Protein AF-A0A7S2BEK3-F1 (afdb_monomer_lite)

Secondary structure (DSSP, 8-state):
-TTTTT-EE-SS-SEEE-TTT--EEEEEEETTTTEEEEEESS--TTEEEEEEEEEEEEEEEEETTSTTPPPEEEETTS-BTTSTTSPTT-EEEEEE-TT--GGG-S-SS-EEEEEEEETT-

Structure (mmCIF, N/CA/C/O backbone):
data_AF-A0A7S2BEK3-F1
#
_entry.id   AF-A0A7S2BEK3-F1
#
loop_
_atom_site.group_PDB
_atom_site.id
_atom_site.type_symbol
_atom_site.label_atom_id
_atom_site.label_alt_id
_atom_site.label_comp_id
_atom_site.label_asym_id
_atom_site.label_entity_id
_atom_site.label_seq_id
_atom_site.pdbx_PDB_ins_code
_atom_site.Cartn_x
_atom_site.Cartn_y
_atom_site.Cartn_z
_atom_site.occupancy
_atom_site.B_iso_or_equiv
_atom_site.auth_seq_id
_atom_site.auth_comp_id
_atom_site.auth_asym_id
_atom_site.auth_atom_id
_atom_site.pdbx_PDB_model_num
ATOM 1 N N . GLY A 1 1 ? -3.194 -12.171 8.335 1.00 86.38 1 GLY A N 1
ATOM 2 C CA . GLY A 1 1 ? -1.790 -12.612 8.479 1.00 86.38 1 GLY A CA 1
ATOM 3 C C . GLY A 1 1 ? -0.988 -12.436 7.200 1.00 86.38 1 GLY A C 1
ATOM 4 O O . GLY A 1 1 ? 0.231 -12.497 7.255 1.00 86.38 1 GLY A O 1
ATOM 5 N N . ASP A 1 2 ? -1.661 -12.211 6.074 1.00 89.81 2 ASP A N 1
ATOM 6 C CA . ASP A 1 2 ? -1.108 -12.257 4.715 1.00 89.81 2 ASP A CA 1
ATOM 7 C C . ASP A 1 2 ? 0.006 -11.235 4.466 1.00 89.81 2 ASP A C 1
ATOM 9 O O . ASP A 1 2 ? 0.919 -11.507 3.698 1.00 89.81 2 ASP A O 1
ATOM 13 N N . ALA A 1 3 ? -0.027 -10.103 5.174 1.00 92.75 3 ALA A N 1
ATOM 14 C CA . ALA A 1 3 ? 1.012 -9.075 5.133 1.00 92.75 3 ALA A CA 1
ATOM 15 C C . ALA A 1 3 ? 2.259 -9.387 5.991 1.00 92.75 3 ALA A C 1
ATOM 17 O O . ALA A 1 3 ? 3.168 -8.567 6.054 1.00 92.75 3 ALA A O 1
ATOM 18 N N . ILE A 1 4 ? 2.297 -10.521 6.702 1.00 94.81 4 ILE A N 1
ATOM 19 C CA . ILE A 1 4 ? 3.392 -10.885 7.623 1.00 94.81 4 ILE A CA 1
ATOM 20 C C . ILE A 1 4 ? 3.953 -12.274 7.304 1.00 94.81 4 ILE A C 1
ATOM 22 O O . ILE A 1 4 ? 5.165 -12.474 7.239 1.00 94.81 4 ILE A O 1
ATOM 26 N N . TYR A 1 5 ? 3.086 -13.274 7.135 1.00 95.31 5 TYR A N 1
ATOM 27 C CA . TYR A 1 5 ? 3.537 -14.641 6.891 1.00 95.31 5 TYR A CA 1
ATOM 28 C C . TYR A 1 5 ? 3.938 -14.842 5.431 1.00 95.31 5 TYR A C 1
ATOM 30 O O . TYR A 1 5 ? 3.184 -14.518 4.521 1.00 95.31 5 TYR A O 1
ATOM 38 N N . SER A 1 6 ? 5.093 -15.480 5.208 1.00 94.69 6 SER A N 1
ATOM 39 C CA . SER A 1 6 ? 5.665 -15.708 3.866 1.00 94.69 6 SER A CA 1
ATOM 40 C C . SER A 1 6 ? 5.964 -14.425 3.077 1.00 94.69 6 SER A C 1
ATOM 42 O O . SER A 1 6 ? 6.083 -14.475 1.852 1.00 94.69 6 SER A O 1
ATOM 44 N N . THR A 1 7 ? 6.094 -13.295 3.770 1.00 97.19 7 THR A N 1
ATOM 45 C CA . THR A 1 7 ? 6.571 -12.028 3.213 1.00 97.19 7 THR A CA 1
ATOM 46 C C . THR A 1 7 ? 7.980 -11.726 3.714 1.00 97.19 7 THR A C 1
ATOM 48 O O . THR A 1 7 ? 8.381 -12.205 4.775 1.00 97.19 7 THR A O 1
ATOM 51 N N . THR A 1 8 ? 8.721 -10.907 2.981 1.00 96.81 8 THR A N 1
ATOM 52 C CA . THR A 1 8 ? 10.041 -10.394 3.368 1.00 96.81 8 THR A CA 1
ATOM 53 C C . THR A 1 8 ? 9.987 -8.875 3.519 1.00 96.81 8 THR A C 1
ATOM 55 O O . THR A 1 8 ? 9.076 -8.248 2.974 1.00 96.81 8 THR A O 1
ATOM 58 N N . PRO A 1 9 ? 10.933 -8.251 4.241 1.00 96.88 9 PRO A N 1
ATOM 59 C CA . PRO A 1 9 ? 11.118 -6.807 4.157 1.00 96.88 9 PRO A CA 1
ATOM 60 C C . PRO A 1 9 ? 11.287 -6.375 2.697 1.00 96.88 9 PRO A C 1
ATOM 62 O O . PRO A 1 9 ? 11.861 -7.114 1.897 1.00 96.88 9 PRO A O 1
ATOM 65 N N . TRP A 1 10 ? 10.766 -5.203 2.353 1.00 95.94 10 TRP A N 1
ATOM 66 C CA . TRP A 1 10 ? 10.956 -4.633 1.024 1.00 95.94 10 TRP A CA 1
ATOM 67 C C . TRP A 1 10 ? 12.349 -3.999 0.910 1.00 95.94 10 TRP A C 1
ATOM 69 O O . TRP A 1 10 ? 12.767 -3.269 1.810 1.00 95.94 10 TRP A O 1
ATOM 79 N N . ASP A 1 11 ? 13.056 -4.263 -0.191 1.00 93.31 11 ASP A N 1
ATOM 80 C CA . ASP A 1 11 ? 14.445 -3.820 -0.383 1.00 93.31 11 ASP A CA 1
ATOM 81 C C . ASP A 1 11 ? 14.584 -2.315 -0.671 1.00 93.31 11 ASP A C 1
ATOM 83 O O . ASP A 1 11 ? 15.658 -1.748 -0.477 1.00 93.31 11 ASP A O 1
ATOM 87 N N . VAL A 1 12 ? 13.513 -1.650 -1.123 1.00 92.69 12 VAL A N 1
ATOM 88 C CA . VAL A 1 12 ? 13.537 -0.212 -1.455 1.00 92.69 12 VAL A CA 1
ATOM 89 C C . VAL A 1 12 ? 13.311 0.659 -0.218 1.00 92.69 12 VAL A C 1
ATOM 91 O O . VAL A 1 12 ? 14.036 1.628 -0.006 1.00 92.69 12 VAL A O 1
ATOM 94 N N . ALA A 1 13 ? 12.313 0.324 0.601 1.00 92.19 13 ALA A N 1
ATOM 95 C CA . ALA A 1 13 ? 12.001 1.027 1.841 1.00 92.19 13 ALA A CA 1
ATOM 96 C C . ALA A 1 13 ? 11.338 0.067 2.833 1.00 92.19 13 ALA A C 1
ATOM 98 O O . ALA A 1 13 ? 10.359 -0.592 2.503 1.00 92.19 13 ALA A O 1
ATOM 99 N N . GLN A 1 14 ? 11.831 -0.003 4.070 1.00 92.38 14 GLN A N 1
ATOM 100 C CA . GLN A 1 14 ? 11.235 -0.872 5.095 1.00 92.38 14 GLN A CA 1
ATOM 101 C C . GLN A 1 14 ? 10.115 -0.184 5.877 1.00 92.38 14 GLN A C 1
ATOM 103 O O . GLN A 1 14 ? 9.194 -0.844 6.361 1.00 92.38 14 GLN A O 1
ATOM 108 N N . ASN A 1 15 ? 10.189 1.138 6.004 1.00 94.25 15 ASN A N 1
ATOM 109 C CA . ASN A 1 15 ? 9.160 1.962 6.606 1.00 94.25 15 ASN A CA 1
ATOM 110 C C . ASN A 1 15 ? 9.233 3.399 6.090 1.00 94.25 15 ASN A C 1
ATOM 112 O O . ASN A 1 15 ? 10.238 3.826 5.522 1.00 94.25 15 ASN A O 1
ATOM 116 N N . GLU A 1 16 ? 8.151 4.130 6.311 1.00 93.75 16 GLU A N 1
ATOM 117 C CA . GLU A 1 16 ? 8.105 5.576 6.174 1.00 93.75 16 GLU A CA 1
ATOM 118 C C . GLU A 1 16 ? 7.074 6.176 7.139 1.00 93.75 16 GLU A C 1
ATOM 120 O O . GLU A 1 16 ? 6.351 5.459 7.839 1.00 93.75 16 GLU A O 1
ATOM 125 N N . THR A 1 17 ? 7.024 7.503 7.185 1.00 92.38 17 THR A N 1
ATOM 126 C CA . THR A 1 17 ? 5.990 8.242 7.906 1.00 92.38 17 THR A CA 1
ATOM 127 C C . THR A 1 17 ? 5.027 8.818 6.884 1.00 92.38 17 THR A C 1
ATOM 129 O O . THR A 1 17 ? 5.449 9.596 6.029 1.00 92.38 17 THR A O 1
ATOM 132 N N . ASP A 1 18 ? 3.745 8.468 6.993 1.00 85.75 18 ASP A N 1
ATOM 133 C CA . ASP A 1 18 ? 2.688 9.051 6.171 1.00 85.75 18 ASP A CA 1
ATOM 134 C C . ASP A 1 18 ? 2.722 10.577 6.289 1.00 85.75 18 ASP A C 1
ATOM 136 O O . ASP A 1 18 ? 2.574 11.135 7.381 1.00 85.75 18 ASP A O 1
ATOM 140 N N . THR A 1 19 ? 2.908 11.257 5.161 1.00 77.31 19 THR A N 1
ATOM 141 C CA . THR A 1 19 ? 3.047 12.717 5.127 1.00 77.31 19 THR A CA 1
ATOM 142 C C . THR A 1 19 ? 1.750 13.448 5.464 1.00 77.31 19 THR A C 1
ATOM 144 O O . THR A 1 19 ? 1.802 14.617 5.844 1.00 77.31 19 THR A O 1
ATOM 147 N N . GLY A 1 20 ? 0.598 12.778 5.347 1.00 76.31 20 GLY A N 1
ATOM 148 C CA . GLY A 1 20 ? -0.709 13.344 5.672 1.00 76.31 20 GLY A CA 1
ATOM 149 C C . GLY A 1 20 ? -1.020 13.293 7.167 1.00 76.31 20 GLY A C 1
ATOM 150 O O . GLY A 1 20 ? -1.315 14.324 7.773 1.00 76.31 20 GLY A O 1
ATOM 151 N N . SER A 1 21 ? -0.961 12.100 7.767 1.00 80.00 21 SER A N 1
ATOM 152 C CA . SER A 1 21 ? -1.364 11.885 9.169 1.00 80.00 21 SER A CA 1
ATOM 153 C C . SER A 1 21 ? -0.209 11.827 10.175 1.00 80.00 21 SER A C 1
ATOM 155 O O . SER A 1 21 ? -0.449 11.888 11.382 1.00 80.00 21 SER A O 1
ATOM 157 N N . GLY A 1 22 ? 1.038 11.683 9.716 1.00 83.12 22 GLY A N 1
ATOM 158 C CA . GLY A 1 22 ? 2.193 11.416 10.578 1.00 83.12 22 GLY A CA 1
ATOM 159 C C . GLY A 1 22 ? 2.255 9.977 11.108 1.00 83.12 22 GLY A C 1
ATOM 160 O O . GLY A 1 22 ? 3.056 9.690 11.999 1.00 83.12 22 GLY A O 1
ATOM 161 N N . SER A 1 23 ? 1.408 9.071 10.605 1.00 86.06 23 SER A N 1
ATOM 162 C CA . SER A 1 23 ? 1.395 7.666 11.022 1.00 86.06 23 SER A CA 1
ATOM 163 C C . SER A 1 23 ? 2.608 6.898 10.494 1.00 86.06 23 SER A C 1
ATOM 165 O O . SER A 1 23 ? 3.040 7.096 9.361 1.00 86.06 23 SER A O 1
ATOM 167 N N . ALA A 1 24 ? 3.139 5.980 11.303 1.00 93.50 24 ALA A N 1
ATOM 168 C CA . ALA A 1 24 ? 4.184 5.064 10.865 1.00 93.50 24 ALA A CA 1
ATOM 169 C C . ALA A 1 24 ? 3.600 3.974 9.954 1.00 93.50 24 ALA A C 1
ATOM 171 O O . ALA A 1 24 ? 2.640 3.287 10.329 1.00 93.50 24 ALA A O 1
ATOM 172 N N . VAL A 1 25 ? 4.223 3.790 8.791 1.00 95.94 25 VAL A N 1
ATOM 173 C CA . VAL A 1 25 ? 3.872 2.770 7.801 1.00 95.94 25 VAL A CA 1
ATOM 174 C C . VAL A 1 25 ? 5.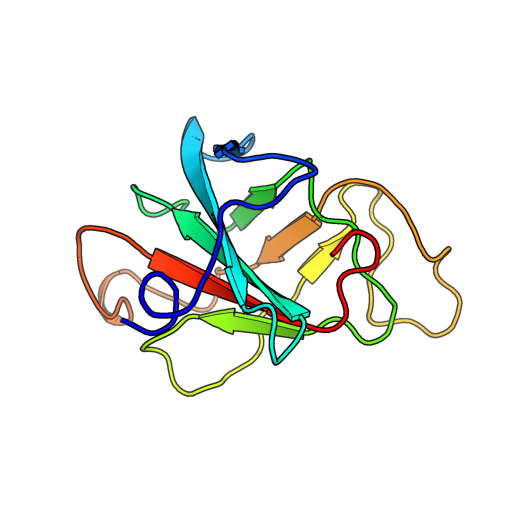057 1.833 7.602 1.00 95.94 25 VAL A C 1
ATOM 176 O O . VAL A 1 25 ? 6.173 2.284 7.368 1.00 95.94 25 VAL A O 1
ATOM 179 N N . PHE A 1 26 ? 4.818 0.526 7.685 1.00 96.94 26 PHE A N 1
ATOM 180 C CA . PHE A 1 26 ? 5.828 -0.514 7.461 1.00 96.94 26 PHE A CA 1
ATOM 181 C C . PHE A 1 26 ? 5.525 -1.313 6.199 1.00 96.94 26 PHE A C 1
ATOM 183 O O . PHE A 1 26 ? 4.358 -1.543 5.879 1.00 96.94 26 PHE A O 1
ATOM 190 N N . TYR A 1 27 ? 6.574 -1.778 5.520 1.00 97.44 27 TYR A N 1
ATOM 191 C CA . TYR A 1 27 ? 6.451 -2.514 4.267 1.00 97.44 27 TYR A CA 1
ATOM 192 C C . TYR A 1 27 ? 6.918 -3.955 4.364 1.00 97.44 27 TYR A C 1
ATOM 194 O O . TYR A 1 27 ? 7.976 -4.264 4.918 1.00 97.44 27 TYR A O 1
ATOM 202 N N . THR A 1 28 ? 6.156 -4.830 3.721 1.00 97.81 28 THR A N 1
ATOM 203 C CA . THR A 1 28 ? 6.578 -6.193 3.406 1.00 97.81 28 THR A CA 1
ATOM 204 C C . THR A 1 28 ? 6.191 -6.533 1.972 1.00 97.81 28 THR A C 1
ATOM 206 O O . THR A 1 28 ? 5.250 -5.972 1.413 1.00 97.81 28 THR A O 1
ATOM 209 N N . VAL A 1 29 ? 6.911 -7.465 1.358 1.00 97.81 29 VAL A N 1
ATOM 210 C CA . VAL A 1 29 ? 6.633 -7.959 0.007 1.00 97.81 29 VAL A CA 1
ATOM 211 C C . VAL A 1 29 ? 6.399 -9.455 0.063 1.00 97.81 29 VAL A C 1
ATOM 213 O O . VAL A 1 29 ? 7.122 -10.176 0.746 1.00 97.81 29 VAL A O 1
ATOM 216 N N . CYS A 1 30 ? 5.399 -9.946 -0.667 1.00 96.88 30 CYS A N 1
ATOM 217 C CA . CYS A 1 30 ? 5.241 -11.375 -0.926 1.00 96.88 30 CYS A CA 1
ATOM 218 C C . CYS A 1 30 ? 6.077 -11.775 -2.156 1.00 96.88 30 CYS A C 1
ATOM 220 O O . CYS A 1 30 ? 5.662 -11.464 -3.275 1.00 96.88 30 CYS A O 1
ATOM 222 N N . PRO A 1 31 ? 7.184 -12.533 -2.013 1.00 94.12 31 PRO A N 1
ATOM 223 C CA . PRO A 1 31 ? 8.069 -12.846 -3.142 1.00 94.12 31 PRO A CA 1
ATOM 224 C C . PRO A 1 31 ? 7.411 -13.707 -4.228 1.00 94.12 31 PRO A C 1
ATOM 226 O O . PRO A 1 31 ? 7.877 -13.757 -5.358 1.00 94.12 31 PRO A O 1
ATOM 229 N N . ARG A 1 32 ? 6.325 -14.416 -3.891 1.00 93.88 32 ARG A N 1
ATOM 230 C CA . ARG A 1 32 ? 5.604 -15.287 -4.834 1.00 93.88 32 ARG A CA 1
ATOM 231 C C . ARG A 1 32 ? 4.647 -14.530 -5.747 1.00 93.88 32 ARG A C 1
ATOM 233 O O . ARG A 1 32 ? 4.334 -15.024 -6.823 1.00 93.88 32 ARG A O 1
ATOM 240 N N . THR A 1 33 ? 4.124 -13.396 -5.289 1.00 94.75 33 THR A N 1
ATOM 241 C CA . THR A 1 33 ? 3.058 -12.658 -5.983 1.00 94.75 33 THR A CA 1
ATOM 242 C C . THR A 1 33 ? 3.434 -11.216 -6.291 1.00 94.75 33 THR A C 1
ATOM 244 O O . THR A 1 33 ? 2.631 -10.516 -6.899 1.00 94.75 33 THR A O 1
ATOM 247 N N . SER A 1 34 ? 4.604 -10.757 -5.835 1.00 94.88 34 SER A N 1
ATOM 248 C CA . SER A 1 34 ? 5.060 -9.365 -5.938 1.00 94.88 34 SER A CA 1
ATOM 249 C C . SER A 1 34 ? 4.031 -8.358 -5.409 1.00 94.88 34 SER A C 1
ATOM 251 O O . SER A 1 34 ? 3.901 -7.245 -5.911 1.00 94.88 34 SER A O 1
ATOM 253 N N . VAL A 1 35 ? 3.257 -8.762 -4.396 1.00 96.94 35 VAL A N 1
ATOM 254 C CA . VAL A 1 35 ? 2.331 -7.867 -3.693 1.00 96.94 35 VAL A CA 1
ATOM 255 C C . VAL A 1 35 ? 3.127 -7.119 -2.638 1.00 96.94 35 VAL A C 1
ATOM 257 O O . VAL A 1 35 ? 3.766 -7.757 -1.797 1.00 96.94 35 VAL A O 1
ATOM 260 N N . LEU A 1 36 ? 3.058 -5.791 -2.680 1.00 97.19 36 LEU A N 1
ATOM 261 C CA . LEU A 1 36 ? 3.589 -4.917 -1.642 1.00 97.19 36 LEU A CA 1
ATOM 262 C C . LEU A 1 36 ? 2.492 -4.649 -0.620 1.00 97.19 36 LEU A C 1
ATOM 264 O O . LEU A 1 36 ? 1.409 -4.178 -0.967 1.00 97.19 36 LEU A O 1
ATOM 268 N N . TYR A 1 37 ? 2.777 -4.928 0.642 1.00 97.38 37 TYR A N 1
ATOM 269 C CA . TYR A 1 37 ? 1.899 -4.587 1.745 1.00 97.38 37 TYR A CA 1
ATOM 270 C C . TYR A 1 37 ? 2.402 -3.331 2.443 1.00 97.38 37 TYR A C 1
ATOM 272 O O . TYR A 1 37 ? 3.552 -3.288 2.869 1.00 97.38 37 TYR A O 1
ATOM 280 N N . ALA A 1 38 ? 1.530 -2.336 2.586 1.00 96.56 38 ALA A N 1
ATOM 281 C CA . ALA A 1 38 ? 1.758 -1.150 3.404 1.00 96.56 38 ALA A CA 1
ATOM 282 C C . ALA A 1 38 ? 0.938 -1.274 4.692 1.00 96.56 38 ALA A C 1
ATOM 284 O O . ALA A 1 38 ? -0.282 -1.421 4.637 1.00 96.56 38 ALA A O 1
ATOM 285 N N . ILE A 1 39 ? 1.590 -1.247 5.850 1.00 95.75 39 ILE A N 1
ATOM 286 C CA . ILE A 1 39 ? 0.970 -1.514 7.151 1.00 95.75 39 ILE A CA 1
ATOM 287 C C . ILE A 1 39 ? 1.018 -0.239 7.988 1.00 95.75 39 ILE A C 1
ATOM 289 O O . ILE A 1 39 ? 2.066 0.097 8.537 1.00 95.75 39 ILE A O 1
ATOM 293 N N . ALA A 1 40 ? -0.110 0.461 8.091 1.00 93.69 40 ALA A N 1
ATOM 294 C CA . ALA A 1 40 ? -0.249 1.659 8.915 1.00 93.69 40 ALA A CA 1
ATOM 295 C C . ALA A 1 40 ? -0.571 1.276 10.366 1.00 93.69 40 ALA A C 1
ATOM 297 O O . ALA A 1 40 ? -1.527 0.535 10.611 1.00 93.69 40 ALA A O 1
ATOM 298 N N . LEU A 1 41 ? 0.206 1.784 11.329 1.00 91.62 41 LEU A N 1
ATOM 299 C CA . LEU A 1 41 ? 0.010 1.500 12.763 1.00 91.62 41 LEU A CA 1
ATOM 300 C C . LEU A 1 41 ? -1.021 2.415 13.442 1.00 91.62 41 LEU A C 1
ATOM 302 O O . LEU A 1 41 ? -1.442 2.149 14.564 1.00 91.62 41 LEU A O 1
ATOM 306 N N . SER A 1 42 ? -1.450 3.473 12.754 1.00 89.81 42 SER A N 1
ATOM 307 C CA . SER A 1 42 ? -2.578 4.320 13.151 1.00 89.81 42 SER A CA 1
ATOM 308 C C . SER A 1 42 ? -3.465 4.566 11.938 1.00 89.81 42 SER A C 1
ATOM 310 O O . SER A 1 42 ? -2.983 4.552 10.807 1.00 89.81 42 SER A O 1
ATOM 312 N N . TRP A 1 43 ? -4.756 4.808 12.160 1.00 89.19 43 TRP A N 1
ATOM 313 C CA . TRP A 1 43 ? -5.663 5.111 11.060 1.00 89.19 43 TRP A CA 1
ATOM 314 C C . TRP A 1 43 ? -5.302 6.481 10.461 1.00 89.19 43 TRP A C 1
ATOM 316 O O . TRP A 1 43 ? -5.308 7.465 11.204 1.00 89.19 43 TRP A O 1
ATOM 326 N N . PRO A 1 44 ? -5.011 6.577 9.152 1.00 87.81 44 PRO A N 1
ATOM 327 C CA . PRO A 1 44 ? -4.544 7.819 8.529 1.00 87.81 44 PRO A CA 1
ATOM 328 C C . PRO A 1 44 ? -5.675 8.819 8.218 1.00 87.81 44 PRO A C 1
ATOM 330 O O . PRO A 1 44 ? -5.426 9.921 7.739 1.00 87.81 44 PRO A O 1
ATOM 333 N N . GLY A 1 45 ? -6.937 8.471 8.494 1.00 88.06 45 GLY A N 1
ATOM 334 C CA . GLY A 1 45 ? -8.089 9.312 8.172 1.00 88.06 45 GLY A CA 1
ATOM 335 C C . GLY A 1 45 ? -8.605 9.041 6.760 1.00 88.06 45 GLY A C 1
ATOM 336 O O . GLY A 1 45 ? -8.842 7.892 6.402 1.00 88.06 45 GLY A O 1
ATOM 337 N N . SER A 1 46 ? -8.831 10.090 5.970 1.00 88.12 46 SER A N 1
ATOM 338 C CA . SER A 1 46 ? -9.400 9.979 4.618 1.00 88.12 46 SER A CA 1
ATOM 339 C C . SER A 1 46 ? -8.358 9.830 3.509 1.00 88.12 46 SER A C 1
ATOM 341 O O . SER A 1 46 ? -8.729 9.563 2.369 1.00 88.12 46 SER A O 1
ATOM 343 N N . LEU A 1 47 ? -7.073 10.009 3.812 1.00 89.00 47 LEU A N 1
ATOM 344 C CA . LEU A 1 47 ? -6.003 9.970 2.823 1.00 89.00 47 LEU A CA 1
ATOM 345 C C . LEU A 1 47 ? -4.750 9.358 3.442 1.00 89.00 47 LEU A C 1
ATOM 347 O O . LEU A 1 47 ? -4.276 9.847 4.461 1.00 89.00 47 LEU A O 1
ATOM 351 N N . LEU A 1 48 ? -4.203 8.329 2.800 1.00 91.31 48 LEU A N 1
ATOM 352 C CA . LEU A 1 48 ? -2.893 7.771 3.133 1.00 91.31 48 LEU A CA 1
ATOM 353 C C . LEU A 1 48 ? -1.887 8.195 2.064 1.00 91.31 48 LEU A C 1
ATOM 355 O O . LEU A 1 48 ? -2.088 7.897 0.884 1.00 91.31 48 LEU A O 1
ATOM 359 N N . GLN A 1 49 ? -0.821 8.884 2.461 1.00 91.75 49 GLN A N 1
ATOM 360 C CA . GLN A 1 49 ? 0.217 9.364 1.556 1.00 91.75 49 GLN A CA 1
ATOM 361 C C . GLN A 1 49 ? 1.524 8.618 1.807 1.00 91.75 49 GLN A C 1
ATOM 363 O O . GLN A 1 49 ? 2.109 8.695 2.881 1.00 91.75 49 GLN A O 1
ATOM 368 N N . LEU A 1 50 ? 1.987 7.898 0.793 1.00 91.88 50 LEU A N 1
ATOM 369 C CA . LEU A 1 50 ? 3.231 7.138 0.814 1.00 91.88 50 LEU A CA 1
ATOM 370 C C . LEU A 1 50 ? 4.164 7.734 -0.236 1.00 91.88 50 LEU A C 1
ATOM 372 O O . LEU A 1 50 ? 3.714 8.080 -1.322 1.00 91.88 50 LEU A O 1
ATOM 376 N N . SER A 1 51 ? 5.448 7.842 0.053 1.00 90.00 51 SER A N 1
ATOM 377 C CA . SER A 1 51 ? 6.454 8.446 -0.825 1.00 90.00 51 SER A CA 1
ATOM 378 C C . SER A 1 51 ? 7.279 7.405 -1.585 1.00 90.00 51 SER A C 1
ATOM 380 O O . SER A 1 51 ? 7.785 7.699 -2.670 1.00 90.00 51 SER A O 1
ATOM 382 N N . ALA A 1 52 ? 7.388 6.177 -1.063 1.00 90.88 52 ALA A N 1
ATOM 383 C CA . ALA A 1 52 ? 8.247 5.142 -1.639 1.00 90.88 52 ALA A CA 1
ATOM 384 C C . ALA A 1 52 ? 7.625 4.335 -2.804 1.00 90.88 52 ALA A C 1
ATOM 386 O O . ALA A 1 52 ? 8.339 4.055 -3.776 1.00 90.88 52 ALA A O 1
ATOM 387 N N . PRO A 1 53 ? 6.341 3.914 -2.770 1.00 92.38 53 PRO A N 1
ATOM 388 C CA . PRO A 1 53 ? 5.776 3.079 -3.832 1.00 92.38 53 PRO A CA 1
ATOM 389 C C . PRO A 1 53 ? 5.612 3.832 -5.153 1.00 92.38 53 PRO A C 1
ATOM 391 O O . PRO A 1 53 ? 5.146 4.972 -5.176 1.00 92.38 53 PRO A O 1
ATOM 394 N N . ILE A 1 54 ? 5.931 3.159 -6.260 1.00 91.06 54 ILE A N 1
ATOM 395 C CA . ILE A 1 54 ? 5.740 3.684 -7.614 1.00 91.06 54 ILE A CA 1
ATOM 396 C C . ILE A 1 54 ? 4.632 2.884 -8.302 1.00 91.06 54 ILE A C 1
ATOM 398 O O . ILE A 1 54 ? 4.798 1.699 -8.602 1.00 91.06 54 ILE A O 1
ATOM 402 N N . LEU A 1 55 ? 3.488 3.522 -8.557 1.00 87.81 55 LEU A N 1
ATOM 403 C CA . LEU A 1 55 ? 2.360 2.860 -9.213 1.00 87.81 55 LEU A CA 1
ATOM 404 C C . LEU A 1 55 ? 2.530 2.800 -10.737 1.00 87.81 55 LEU A C 1
ATOM 406 O O . LEU A 1 55 ? 3.028 3.731 -11.370 1.00 87.81 55 LEU A O 1
ATOM 410 N N . SER A 1 56 ? 2.041 1.711 -11.326 1.00 86.62 56 SER A N 1
ATOM 411 C CA . SER A 1 56 ? 1.786 1.595 -12.762 1.00 86.62 56 SER A CA 1
ATOM 412 C C . SER A 1 56 ? 0.331 1.938 -13.090 1.00 86.62 56 SER A C 1
ATOM 414 O O . SER A 1 56 ? -0.529 2.052 -12.211 1.00 86.62 56 SER A O 1
ATOM 416 N N . SER A 1 57 ? 0.020 2.019 -14.384 1.00 83.12 57 SER A N 1
ATOM 417 C CA . SER A 1 57 ? -1.354 2.158 -14.882 1.00 83.12 57 SER A CA 1
ATOM 418 C C . SER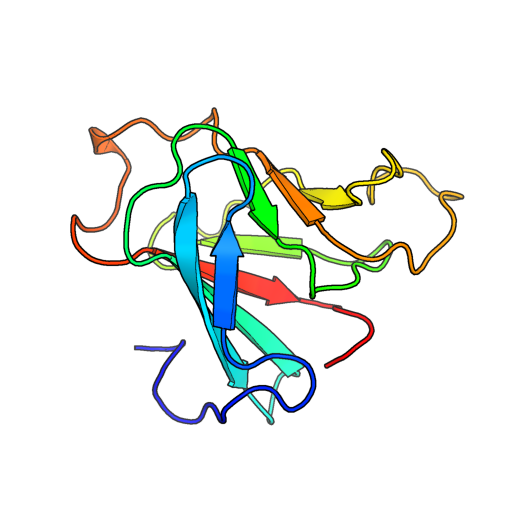 A 1 57 ? -2.263 0.956 -14.556 1.00 83.12 57 SER A C 1
ATOM 420 O O . SER A 1 57 ? -3.486 1.071 -14.641 1.00 83.12 57 SER A O 1
ATOM 422 N N . TYR A 1 58 ? -1.687 -0.179 -14.139 1.00 87.56 58 TYR A N 1
ATOM 423 C CA . TYR A 1 58 ? -2.403 -1.399 -13.743 1.00 87.56 58 TYR A CA 1
ATOM 424 C C . TYR A 1 58 ? -2.417 -1.622 -12.228 1.00 87.56 58 TYR A C 1
ATOM 426 O O . TYR A 1 58 ? -2.890 -2.665 -11.763 1.00 87.56 58 TYR A O 1
ATOM 434 N N . SER A 1 59 ? -1.872 -0.689 -11.444 1.00 89.75 59 SER A N 1
ATOM 435 C CA . SER A 1 59 ? -1.827 -0.841 -9.997 1.00 89.75 59 SER A CA 1
ATOM 436 C C . SER A 1 59 ? -3.216 -0.857 -9.385 1.00 89.75 59 SER A C 1
ATOM 438 O O . SER A 1 59 ? -4.081 -0.042 -9.707 1.00 89.75 59 SER A O 1
ATOM 440 N N . THR A 1 60 ? -3.411 -1.778 -8.446 1.00 91.88 60 THR A N 1
ATOM 441 C CA . THR A 1 60 ? -4.609 -1.805 -7.608 1.00 91.88 60 THR A CA 1
ATOM 442 C C . THR A 1 60 ? -4.205 -1.722 -6.151 1.00 91.88 60 THR A C 1
ATOM 444 O O . THR A 1 60 ? -3.161 -2.244 -5.762 1.00 91.88 60 THR A O 1
ATOM 447 N N . VAL A 1 61 ? -5.025 -1.035 -5.359 1.00 93.06 61 VAL A N 1
ATOM 448 C CA . VAL A 1 61 ? -4.835 -0.894 -3.917 1.00 93.06 61 VAL A CA 1
ATOM 449 C C . VAL A 1 61 ? -6.094 -1.395 -3.239 1.00 93.06 61 VAL A C 1
ATOM 451 O O . VAL A 1 61 ? -7.178 -0.891 -3.513 1.00 93.06 61 VAL A O 1
ATOM 454 N N . THR A 1 62 ? -5.965 -2.381 -2.365 1.00 92.69 62 THR A N 1
ATOM 455 C CA . THR A 1 62 ? -7.064 -2.916 -1.545 1.00 92.69 62 THR A CA 1
ATOM 456 C C . THR A 1 62 ? -6.642 -2.928 -0.079 1.00 92.69 62 THR A C 1
ATOM 458 O O . THR A 1 62 ? -5.463 -2.760 0.221 1.00 92.69 62 THR A O 1
ATOM 461 N N . MET A 1 63 ? -7.580 -3.113 0.848 1.00 91.19 63 MET A N 1
ATOM 462 C CA . MET A 1 63 ? -7.279 -3.243 2.276 1.00 91.19 63 MET A CA 1
ATOM 463 C C . MET A 1 63 ? -7.703 -4.623 2.750 1.00 91.19 63 MET A C 1
ATOM 465 O O . MET A 1 63 ? -8.817 -5.081 2.478 1.00 91.19 63 MET A O 1
ATOM 469 N N . LEU A 1 64 ? -6.809 -5.293 3.471 1.00 90.94 64 LEU A N 1
ATOM 470 C CA . LEU A 1 64 ? -7.112 -6.593 4.049 1.00 90.94 64 LEU A CA 1
ATOM 471 C C . LEU A 1 64 ? -8.239 -6.449 5.078 1.00 90.94 64 LEU A C 1
ATOM 473 O O . LEU A 1 64 ? -8.238 -5.536 5.899 1.00 90.94 64 LEU A O 1
ATOM 477 N N . GLY A 1 65 ? -9.208 -7.362 5.027 1.00 86.06 65 GLY A N 1
ATOM 478 C CA . GLY A 1 65 ? -10.376 -7.343 5.912 1.00 86.06 65 GLY A CA 1
ATOM 479 C C . GLY A 1 65 ? -11.543 -6.474 5.431 1.00 86.06 65 GLY A C 1
ATOM 480 O O . GLY A 1 65 ? -12.609 -6.553 6.031 1.00 86.06 65 GLY A O 1
ATOM 481 N N . VAL A 1 66 ? -11.399 -5.719 4.333 1.00 82.19 66 VAL A N 1
ATOM 482 C CA . VAL A 1 66 ? -12.497 -4.941 3.731 1.00 82.19 66 VAL A CA 1
ATOM 483 C C . VAL A 1 66 ? -12.749 -5.404 2.303 1.00 82.19 66 VAL A C 1
ATOM 485 O O . VAL A 1 66 ? -12.112 -4.932 1.370 1.00 82.19 66 VAL A O 1
ATOM 488 N N . GLY A 1 67 ? -13.673 -6.360 2.152 1.00 75.19 67 GLY A N 1
ATOM 489 C CA . GLY A 1 67 ? -14.465 -6.664 0.945 1.00 75.19 67 GLY A CA 1
ATOM 490 C C . GLY A 1 67 ? -13.783 -6.828 -0.426 1.00 75.19 67 GLY A C 1
ATOM 491 O O . GLY A 1 67 ? -14.494 -7.007 -1.408 1.00 75.19 67 GLY A O 1
ATOM 492 N N . GLY A 1 68 ? -12.455 -6.743 -0.538 1.00 74.75 68 GLY A N 1
ATOM 493 C CA . GLY A 1 68 ? -11.728 -6.722 -1.812 1.00 74.75 68 GLY A CA 1
ATOM 494 C C . GLY A 1 68 ? -12.008 -5.498 -2.695 1.00 74.75 68 GLY A C 1
ATOM 495 O O . GLY A 1 68 ? -11.653 -5.515 -3.871 1.00 74.75 68 GLY A O 1
ATOM 496 N N . VAL A 1 69 ? -12.652 -4.446 -2.173 1.00 78.75 69 VAL A N 1
ATOM 497 C CA . VAL A 1 69 ? -12.995 -3.256 -2.967 1.00 78.75 69 VAL A CA 1
ATOM 498 C C . VAL A 1 69 ? -11.736 -2.406 -3.175 1.00 78.75 69 VAL A C 1
ATOM 500 O O . VAL A 1 69 ? -11.091 -2.034 -2.192 1.00 78.75 69 VAL A O 1
ATOM 503 N N . PRO A 1 70 ? -11.356 -2.093 -4.427 1.00 84.69 70 PRO A N 1
ATOM 504 C CA . PRO A 1 70 ? -10.160 -1.312 -4.692 1.00 84.69 70 PRO A CA 1
ATOM 505 C C . PRO A 1 70 ? -10.373 0.171 -4.379 1.00 84.69 70 PRO A C 1
ATOM 507 O O . PRO A 1 70 ? -11.335 0.787 -4.848 1.00 84.69 70 PRO A O 1
ATOM 510 N N . PHE A 1 71 ? -9.427 0.759 -3.652 1.00 87.62 71 PHE A N 1
ATOM 511 C CA . PHE A 1 71 ? -9.367 2.193 -3.391 1.00 87.62 71 PHE A CA 1
ATOM 512 C C . PHE A 1 71 ? -8.944 2.969 -4.635 1.00 87.62 71 PHE A C 1
ATOM 514 O O . PHE A 1 71 ? -8.300 2.450 -5.556 1.00 87.62 71 PHE A O 1
ATOM 521 N N . THR A 1 72 ? -9.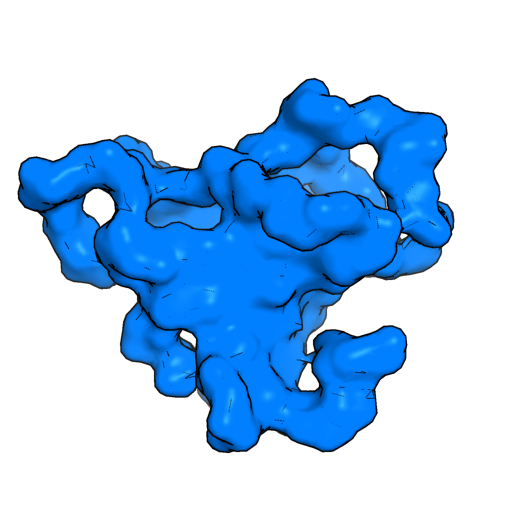297 4.251 -4.650 1.00 86.75 72 THR A N 1
ATOM 522 C CA . THR A 1 72 ? -8.754 5.178 -5.639 1.00 86.75 72 THR A CA 1
ATOM 523 C C . THR A 1 72 ? -7.359 5.587 -5.186 1.00 86.75 72 THR A C 1
ATOM 525 O O . THR A 1 72 ? -7.203 6.183 -4.127 1.00 86.75 72 THR A O 1
ATOM 528 N N . ALA A 1 73 ? -6.350 5.279 -5.997 1.00 85.88 73 ALA A N 1
ATOM 529 C CA . ALA A 1 73 ? -4.974 5.685 -5.759 1.00 85.88 73 ALA A CA 1
ATOM 530 C C . ALA A 1 73 ? -4.465 6.539 -6.925 1.00 85.88 73 ALA A C 1
ATOM 532 O O . ALA A 1 73 ? -4.800 6.299 -8.091 1.00 85.88 73 ALA A O 1
ATOM 533 N N . LYS A 1 74 ? -3.681 7.562 -6.599 1.00 82.38 74 LYS A N 1
ATOM 534 C CA . LYS A 1 74 ? -3.045 8.484 -7.548 1.00 82.38 74 LYS A CA 1
ATOM 535 C C . LYS A 1 74 ? -1.588 8.633 -7.158 1.00 82.38 74 LYS A C 1
ATOM 537 O O . LYS A 1 74 ? -1.284 8.553 -5.972 1.00 82.38 74 LYS A O 1
ATOM 542 N N . SER A 1 75 ? -0.696 8.870 -8.107 1.00 76.19 75 SER A N 1
ATOM 543 C CA . SER A 1 75 ? 0.648 9.300 -7.728 1.00 76.19 75 SER A CA 1
ATOM 544 C C . SER A 1 75 ? 0.603 10.689 -7.080 1.00 76.19 75 SER A C 1
ATOM 546 O O . SER A 1 75 ? -0.312 11.486 -7.330 1.00 76.19 75 SER A O 1
ATOM 548 N N . GLN A 1 76 ? 1.584 10.988 -6.228 1.00 64.62 76 GLN A N 1
ATOM 549 C CA . GLN A 1 76 ? 1.638 12.269 -5.510 1.00 64.62 76 GLN A CA 1
ATOM 550 C C . GLN A 1 76 ? 1.869 13.483 -6.427 1.00 64.62 76 GLN A C 1
ATOM 552 O O . GLN A 1 76 ? 1.480 14.590 -6.064 1.00 64.62 76 GLN A O 1
ATOM 557 N N . ASP A 1 77 ? 2.417 13.297 -7.630 1.00 61.59 77 ASP A N 1
ATOM 558 C CA . ASP A 1 77 ? 2.536 14.359 -8.644 1.00 61.59 77 ASP A CA 1
ATOM 559 C C . ASP A 1 77 ? 1.199 14.705 -9.339 1.00 61.59 77 ASP A C 1
ATOM 561 O O . ASP A 1 77 ? 1.154 15.568 -10.215 1.00 61.59 77 ASP A O 1
ATOM 565 N N . GLY A 1 78 ? 0.097 14.049 -8.951 1.00 50.56 78 GLY A N 1
ATOM 566 C CA . GLY A 1 78 ? -1.236 14.260 -9.514 1.00 50.56 78 GLY A CA 1
ATOM 567 C C . GLY A 1 78 ? -1.555 13.385 -10.728 1.00 50.56 78 GLY A C 1
ATOM 568 O O . GLY A 1 78 ? -2.688 13.433 -11.221 1.00 50.56 78 GLY A O 1
ATOM 569 N N . SER A 1 79 ? -0.615 12.548 -11.182 1.00 48.28 79 SER A N 1
ATOM 570 C CA . SER A 1 79 ? -0.836 11.593 -12.268 1.00 48.28 79 SER A CA 1
ATOM 571 C C . SER A 1 79 ? -1.770 10.461 -11.803 1.00 48.28 79 SER A C 1
ATOM 573 O O . SER A 1 79 ? -1.435 9.527 -11.078 1.00 48.28 79 SER A O 1
ATOM 575 N N . VAL A 1 80 ? -3.041 10.549 -12.187 1.00 46.59 80 VAL A N 1
ATOM 576 C CA . VAL A 1 80 ? -4.035 9.530 -11.835 1.00 46.59 80 VAL A CA 1
ATOM 577 C C . VAL A 1 80 ? -3.703 8.241 -12.590 1.00 46.59 80 VAL A C 1
ATOM 579 O O . VAL A 1 80 ? -3.740 8.221 -13.821 1.00 46.59 80 VAL A O 1
ATOM 582 N N . GLY A 1 81 ? -3.467 7.142 -11.869 1.00 46.69 81 GLY A N 1
ATOM 583 C CA . GLY A 1 81 ? -3.304 5.786 -12.420 1.00 46.69 81 GLY A CA 1
ATOM 584 C C . GLY A 1 81 ? -4.577 5.198 -13.054 1.00 46.69 81 GLY A C 1
ATOM 585 O O . GLY A 1 81 ? -4.739 3.987 -13.105 1.00 46.69 81 GLY A O 1
ATOM 586 N N . ARG A 1 82 ? -5.518 6.035 -13.513 1.00 40.12 82 ARG A N 1
ATOM 587 C CA . ARG A 1 82 ? -6.766 5.627 -14.187 1.00 40.12 82 ARG A CA 1
ATOM 588 C C . ARG A 1 82 ? -7.021 6.334 -15.519 1.00 40.12 82 ARG A C 1
ATOM 590 O O . ARG A 1 82 ? -8.127 6.263 -16.045 1.00 40.12 82 ARG A O 1
ATOM 597 N N . THR A 1 83 ? -6.011 6.962 -16.111 1.00 32.22 83 THR A N 1
ATOM 598 C CA . THR A 1 83 ? -6.116 7.523 -17.464 1.00 32.22 83 THR A CA 1
ATOM 599 C C . THR A 1 83 ? -4.985 7.005 -18.334 1.00 32.22 83 THR A C 1
ATOM 601 O O . THR A 1 83 ? -3.810 7.210 -18.049 1.00 32.22 83 THR A O 1
ATOM 604 N N . ARG A 1 84 ? -5.373 6.307 -19.405 1.00 33.03 84 ARG A N 1
ATOM 605 C CA . ARG A 1 84 ? -4.526 5.852 -20.510 1.00 33.03 84 ARG A CA 1
ATOM 606 C C . ARG A 1 84 ? -3.672 7.040 -20.992 1.00 33.03 84 ARG A C 1
ATOM 608 O O . ARG A 1 84 ? -4.191 7.889 -21.707 1.00 33.03 84 ARG A O 1
ATOM 615 N N . GLY A 1 85 ? -2.412 7.128 -20.556 1.00 35.34 85 GLY A N 1
ATOM 616 C CA . GLY A 1 85 ? -1.479 8.193 -20.957 1.00 35.34 85 GLY A CA 1
ATOM 617 C C . GLY A 1 85 ? -0.871 9.066 -19.849 1.00 35.34 85 GLY A C 1
ATOM 618 O O . GLY A 1 85 ? -0.139 9.990 -20.187 1.00 35.34 85 GLY A O 1
ATOM 619 N N . SER A 1 86 ? -1.123 8.809 -18.560 1.00 40.84 86 SER A N 1
ATOM 620 C CA . SER A 1 86 ? -0.308 9.401 -17.482 1.00 40.84 86 SER A CA 1
ATOM 621 C C . SER A 1 86 ? 1.138 8.859 -17.552 1.00 40.84 86 SER A C 1
ATOM 623 O O . SER A 1 86 ? 1.285 7.669 -17.845 1.00 40.84 86 SER A O 1
ATOM 625 N N . PRO A 1 87 ? 2.197 9.663 -17.303 1.00 44.66 87 PRO A N 1
ATOM 626 C CA . PRO A 1 87 ? 3.564 9.148 -17.257 1.00 44.66 87 PRO A CA 1
ATOM 627 C C . PRO A 1 87 ? 3.648 8.053 -16.191 1.00 44.66 87 PRO A C 1
ATOM 629 O O . PRO A 1 87 ? 3.323 8.283 -15.028 1.00 44.66 87 PRO A O 1
ATOM 632 N N . GLU A 1 88 ? 4.026 6.845 -16.596 1.00 53.12 88 GLU A N 1
ATOM 633 C CA . GLU A 1 88 ? 4.274 5.756 -15.658 1.00 53.12 88 GLU A CA 1
ATOM 634 C C . GLU A 1 88 ? 5.538 6.089 -14.861 1.00 53.12 88 GLU A C 1
ATOM 636 O O . GLU A 1 88 ? 6.545 6.490 -15.445 1.00 53.12 88 GLU A O 1
ATOM 641 N N . GLY A 1 89 ? 5.504 5.926 -13.537 1.00 56.53 89 GLY A N 1
ATOM 642 C CA . GLY A 1 89 ? 6.729 5.986 -12.743 1.00 56.53 89 GLY A CA 1
ATOM 643 C C . GLY A 1 89 ? 6.948 7.216 -11.862 1.00 56.53 89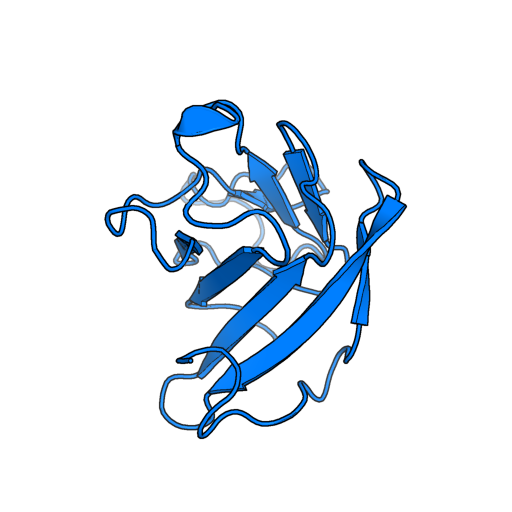 GLY A C 1
ATOM 644 O O . GLY A 1 89 ? 8.082 7.431 -11.437 1.00 56.53 89 GLY A O 1
ATOM 645 N N . SER A 1 90 ? 5.929 8.023 -11.553 1.00 62.44 90 SER A N 1
ATOM 646 C CA . SER A 1 90 ? 6.094 9.059 -10.530 1.00 62.44 90 SER A CA 1
ATOM 647 C C . SER A 1 90 ? 6.152 8.459 -9.124 1.00 62.44 90 SER A C 1
ATOM 649 O O . SER A 1 90 ? 5.405 7.545 -8.770 1.00 62.44 90 SER A O 1
ATOM 651 N N . THR A 1 91 ? 7.108 8.949 -8.335 1.00 70.69 91 THR A N 1
ATOM 652 C CA . THR A 1 91 ? 7.370 8.475 -6.974 1.00 70.69 91 THR A CA 1
ATOM 653 C C . THR A 1 91 ? 6.269 8.918 -6.025 1.00 70.69 91 THR A C 1
ATOM 655 O O . THR A 1 91 ? 5.884 10.089 -6.028 1.00 70.69 91 THR A O 1
ATOM 658 N N . GLY A 1 92 ? 5.814 7.992 -5.187 1.00 82.56 92 GLY A N 1
ATOM 659 C CA . GLY A 1 92 ? 4.822 8.247 -4.158 1.00 82.56 92 GLY A CA 1
ATOM 660 C C . GLY A 1 92 ? 3.383 8.086 -4.642 1.00 82.56 92 GLY A C 1
ATOM 661 O O . GLY A 1 92 ? 3.039 8.333 -5.798 1.00 82.56 92 GLY A O 1
ATOM 662 N N . VAL A 1 93 ? 2.516 7.682 -3.721 1.00 89.06 93 VAL A N 1
ATOM 663 C CA . VAL A 1 93 ? 1.103 7.383 -3.922 1.00 89.06 93 VAL A CA 1
ATOM 664 C C . VAL A 1 93 ? 0.249 8.026 -2.830 1.00 89.06 93 VAL A C 1
ATOM 666 O O . VAL A 1 93 ? 0.560 7.967 -1.646 1.00 89.06 93 VAL A O 1
ATOM 669 N N . ALA A 1 94 ? -0.873 8.609 -3.233 1.00 90.19 94 ALA A N 1
ATOM 670 C CA . ALA A 1 94 ? -1.953 9.043 -2.362 1.00 90.19 94 ALA A CA 1
ATOM 671 C C . ALA A 1 94 ? -3.160 8.110 -2.551 1.00 90.19 94 ALA A C 1
ATOM 673 O O . ALA A 1 94 ? -3.690 7.984 -3.661 1.00 90.19 94 ALA A O 1
ATOM 674 N N . ILE A 1 95 ? -3.578 7.444 -1.475 1.00 90.81 95 ILE A N 1
ATOM 675 C CA . ILE A 1 95 ? -4.687 6.482 -1.447 1.00 90.81 95 ILE A CA 1
ATOM 676 C C . ILE A 1 95 ? -5.877 7.144 -0.753 1.00 90.81 95 ILE A C 1
ATOM 678 O O . ILE A 1 95 ? -5.788 7.509 0.419 1.00 90.81 95 ILE A O 1
ATOM 682 N N . ASP A 1 96 ? -6.984 7.293 -1.476 1.00 90.69 96 ASP A N 1
ATOM 683 C CA . ASP A 1 96 ? -8.230 7.869 -0.966 1.00 90.69 96 ASP A CA 1
ATOM 684 C C . ASP A 1 96 ? -9.035 6.815 -0.194 1.00 90.69 96 ASP A C 1
ATOM 686 O O . ASP A 1 96 ? -9.442 5.790 -0.751 1.00 90.69 96 ASP A O 1
ATOM 690 N N . LEU A 1 97 ? -9.254 7.089 1.091 1.00 87.31 97 LEU A N 1
ATOM 691 C CA . LEU A 1 97 ? -9.949 6.242 2.059 1.00 87.31 97 LEU A CA 1
ATOM 692 C C . LEU A 1 97 ? -11.300 6.830 2.482 1.00 87.31 97 LEU A C 1
ATOM 694 O O . LEU A 1 97 ? -11.948 6.263 3.358 1.00 87.31 97 LEU A O 1
ATOM 698 N N . ALA A 1 98 ? -11.748 7.941 1.881 1.00 73.12 98 ALA A N 1
ATOM 699 C CA . ALA A 1 98 ? -12.937 8.690 2.308 1.00 73.12 98 ALA A CA 1
ATOM 700 C C . ALA A 1 98 ? -14.245 7.874 2.310 1.00 73.12 98 ALA A C 1
ATOM 702 O O . ALA A 1 98 ? -15.236 8.297 2.902 1.00 73.12 98 ALA A O 1
ATOM 703 N N . ALA A 1 99 ? -14.254 6.703 1.671 1.00 68.56 99 ALA A N 1
ATOM 704 C CA . ALA A 1 99 ? -15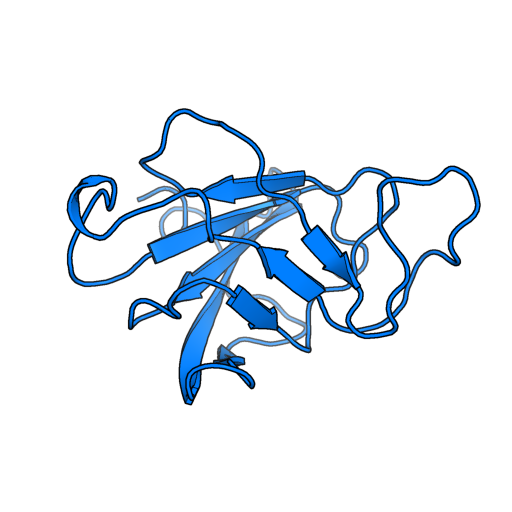.373 5.768 1.700 1.00 68.56 99 ALA A CA 1
ATOM 705 C C . ALA A 1 99 ? -15.474 4.938 2.997 1.00 68.56 99 ALA A C 1
ATOM 707 O O . ALA A 1 99 ? -16.495 4.286 3.193 1.00 68.56 99 ALA A O 1
ATOM 708 N N . LEU A 1 100 ? -14.449 4.930 3.858 1.00 73.88 100 LEU A N 1
ATOM 709 C CA . LEU A 1 100 ? -14.431 4.146 5.095 1.00 73.88 100 LEU A CA 1
ATOM 710 C C . LEU A 1 100 ? -14.626 5.032 6.324 1.00 73.88 100 LEU A C 1
ATOM 712 O O . LEU A 1 100 ? -13.797 5.893 6.631 1.00 73.88 100 LEU A O 1
ATOM 716 N N . GLY A 1 101 ? -15.711 4.790 7.058 1.00 68.25 101 GLY A N 1
ATOM 717 C CA . GLY A 1 101 ? -15.901 5.336 8.395 1.00 68.25 101 GLY A CA 1
ATOM 718 C C . GLY A 1 101 ? -15.191 4.487 9.459 1.00 68.25 101 GLY A C 1
ATOM 719 O O . GLY A 1 101 ? -14.835 3.337 9.208 1.00 68.25 101 GLY A O 1
ATOM 720 N N . PRO A 1 102 ? -15.037 4.994 10.698 1.00 66.19 102 PRO A N 1
ATOM 721 C CA . PRO A 1 102 ? -14.439 4.238 11.804 1.00 66.19 102 PRO A CA 1
ATOM 722 C C . PRO A 1 102 ? -15.125 2.893 12.101 1.00 66.19 102 PRO A C 1
ATOM 724 O O . PRO A 1 102 ? -14.492 1.988 12.635 1.00 66.19 102 PRO A O 1
ATOM 727 N N . ALA A 1 103 ? -16.414 2.762 11.766 1.00 71.38 103 ALA A N 1
ATOM 728 C CA . ALA A 1 103 ? -17.195 1.538 11.945 1.00 71.38 103 ALA A CA 1
ATOM 729 C C . ALA A 1 103 ? -16.915 0.467 10.874 1.00 71.38 103 ALA A C 1
ATOM 731 O O . ALA A 1 103 ? -17.169 -0.709 11.118 1.00 71.38 103 ALA A O 1
ATOM 732 N N . ASP A 1 104 ? -16.371 0.862 9.720 1.00 75.12 104 ASP A N 1
ATOM 733 C CA . ASP A 1 104 ? -16.038 -0.034 8.605 1.00 75.12 104 ASP A CA 1
ATOM 734 C C . ASP A 1 104 ? -14.614 -0.602 8.731 1.00 75.12 104 ASP A C 1
ATOM 736 O O . ASP A 1 104 ? -14.162 -1.398 7.904 1.00 75.12 104 ASP A O 1
ATOM 740 N N . LEU A 1 105 ? -13.883 -0.179 9.768 1.00 78.50 105 LEU A N 1
ATOM 741 C CA . LEU A 1 105 ? -12.515 -0.600 10.015 1.00 78.50 105 LEU A CA 1
ATOM 742 C C . LEU A 1 105 ? -12.488 -2.024 10.587 1.00 78.50 105 LEU A C 1
ATOM 744 O O . LEU A 1 105 ? -13.101 -2.291 11.620 1.00 78.50 105 LEU A O 1
ATOM 748 N N . PRO A 1 106 ? -11.716 -2.943 9.983 1.00 72.12 106 PRO A N 1
ATOM 749 C CA . PRO A 1 106 ? -11.699 -4.346 10.392 1.00 72.12 106 PRO A CA 1
ATOM 750 C C . PRO A 1 106 ? -11.020 -4.567 11.753 1.00 72.12 106 PRO A C 1
ATOM 752 O O . PRO A 1 106 ? -11.163 -5.632 12.350 1.00 72.12 106 PRO A O 1
ATOM 755 N N . CYS A 1 107 ? -10.252 -3.589 12.243 1.00 78.00 107 CYS A N 1
ATOM 756 C CA . CYS A 1 107 ? -9.593 -3.621 13.546 1.00 78.00 107 CYS A CA 1
ATOM 757 C C . CYS A 1 107 ? -9.231 -2.200 14.021 1.00 78.00 107 CYS A C 1
ATOM 759 O O . CYS A 1 107 ? -9.452 -1.230 13.297 1.00 78.00 107 CYS A O 1
ATOM 761 N N . GLN A 1 108 ? -8.656 -2.088 15.226 1.00 77.50 108 GLN A N 1
ATOM 762 C CA . GLN A 1 108 ? -8.290 -0.809 15.859 1.00 77.50 108 GLN A CA 1
ATOM 763 C C . GLN A 1 108 ? -6.774 -0.589 16.016 1.00 77.50 108 GLN A C 1
ATOM 765 O O . GLN A 1 108 ? -6.371 0.393 16.633 1.00 77.50 108 GLN A O 1
ATOM 770 N N . SER A 1 109 ? -5.929 -1.503 15.523 1.00 82.69 109 SER A N 1
ATOM 771 C CA . SER A 1 109 ? -4.495 -1.507 15.866 1.00 82.69 109 SER A CA 1
ATOM 772 C C . SER A 1 109 ? -3.548 -1.374 14.678 1.00 82.69 109 SER A C 1
ATOM 774 O O . SER A 1 109 ? -2.486 -0.789 14.846 1.00 82.69 109 SER A O 1
ATOM 776 N 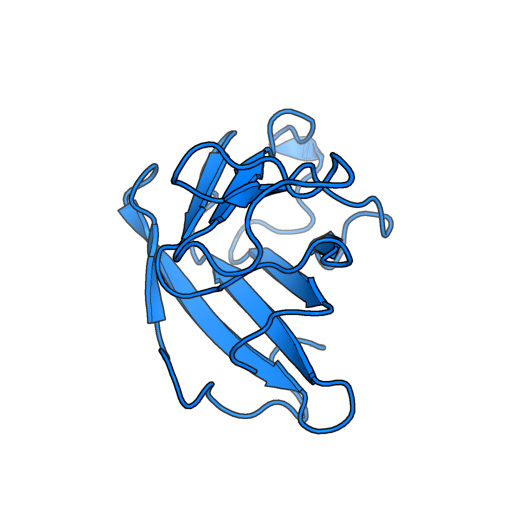N . ALA A 1 110 ? -3.878 -1.928 13.508 1.00 89.75 110 ALA A N 1
ATOM 777 C CA . ALA A 1 110 ? -3.056 -1.770 12.310 1.00 89.75 110 ALA A CA 1
ATOM 778 C C . ALA A 1 110 ? -3.849 -2.090 11.040 1.00 89.75 110 ALA A C 1
ATOM 780 O O . ALA A 1 110 ? -4.582 -3.077 10.991 1.00 89.75 110 ALA A O 1
ATOM 781 N N . TRP A 1 111 ? -3.649 -1.311 9.982 1.00 91.94 111 TRP A N 1
ATOM 782 C CA . TRP A 1 111 ? -4.353 -1.475 8.711 1.00 91.94 111 TRP A CA 1
ATOM 783 C C . TRP A 1 111 ? -3.365 -1.825 7.612 1.00 91.94 111 TRP A C 1
ATOM 785 O O . TRP A 1 111 ? -2.416 -1.086 7.360 1.00 91.94 111 TRP A O 1
ATOM 795 N N . ALA A 1 112 ? -3.583 -2.974 6.976 1.00 94.19 112 ALA A N 1
ATOM 796 C CA . ALA A 1 112 ? -2.724 -3.477 5.915 1.00 94.19 112 ALA A CA 1
ATOM 797 C C . ALA A 1 112 ? -3.376 -3.253 4.549 1.00 94.19 112 ALA A C 1
ATOM 799 O O . ALA A 1 112 ? -4.444 -3.798 4.256 1.00 94.19 112 ALA A O 1
ATOM 800 N N . PHE A 1 113 ? -2.696 -2.486 3.709 1.00 94.44 113 PHE A N 1
ATOM 801 C CA . PHE A 1 113 ? -3.055 -2.229 2.324 1.00 94.44 113 PHE A CA 1
ATOM 802 C C . PHE A 1 113 ? -2.235 -3.134 1.416 1.00 94.44 113 PHE A C 1
ATOM 804 O O . PHE A 1 113 ? -1.021 -3.216 1.569 1.00 94.44 113 PHE A O 1
ATOM 811 N N . ALA A 1 114 ? -2.887 -3.805 0.474 1.00 95.81 114 ALA A N 1
ATOM 812 C CA . ALA A 1 114 ? -2.247 -4.629 -0.539 1.00 95.81 114 ALA A CA 1
ATOM 813 C C . ALA A 1 114 ? -2.190 -3.852 -1.857 1.00 95.81 114 ALA A C 1
ATOM 815 O O . ALA A 1 114 ? -3.232 -3.505 -2.424 1.00 95.81 114 ALA A O 1
ATOM 816 N N . LEU A 1 115 ? -0.973 -3.581 -2.321 1.00 95.56 115 LEU A N 1
ATOM 817 C CA . LEU A 1 115 ? -0.676 -2.906 -3.574 1.00 95.56 115 LEU A CA 1
ATOM 818 C C . LEU A 1 115 ? -0.166 -3.940 -4.584 1.00 95.56 115 LEU A C 1
ATOM 820 O O . LEU A 1 115 ? 0.783 -4.679 -4.314 1.00 95.56 115 LEU A O 1
ATOM 824 N N . THR A 1 116 ? -0.787 -3.988 -5.761 1.00 94.62 116 THR A N 1
ATOM 825 C CA . THR A 1 116 ? -0.377 -4.867 -6.868 1.00 94.62 116 THR A CA 1
ATOM 826 C C . THR A 1 116 ? 0.175 -4.061 -8.038 1.00 94.62 116 THR A C 1
ATOM 828 O O . THR A 1 116 ? -0.135 -2.878 -8.181 1.00 94.62 116 THR A O 1
ATOM 831 N N . ASN A 1 117 ? 0.966 -4.707 -8.903 1.00 92.31 117 ASN A N 1
ATOM 832 C CA . ASN A 1 117 ? 1.577 -4.088 -10.090 1.00 92.31 117 ASN A CA 1
ATOM 833 C C . ASN A 1 117 ? 2.365 -2.804 -9.760 1.00 92.31 117 ASN A C 1
ATOM 835 O O . ASN A 1 117 ? 2.288 -1.818 -10.495 1.00 92.31 117 ASN A O 1
ATOM 839 N N . VAL A 1 118 ? 3.056 -2.795 -8.618 1.00 91.94 118 VAL A N 1
ATOM 840 C CA . VAL A 1 118 ? 3.971 -1.722 -8.208 1.00 91.94 118 VAL A CA 1
ATOM 841 C C . VAL A 1 118 ? 5.278 -1.892 -8.986 1.00 91.94 118 VAL A C 1
ATOM 843 O O . VAL A 1 118 ? 5.764 -3.010 -9.125 1.00 91.94 118 VAL A O 1
ATOM 846 N N . LEU A 1 119 ? 5.826 -0.804 -9.530 1.00 90.44 119 LEU A N 1
ATOM 847 C CA . LEU A 1 119 ? 6.948 -0.852 -10.479 1.00 90.44 119 LEU A CA 1
ATOM 848 C C . LEU A 1 119 ? 8.309 -1.136 -9.828 1.00 90.44 119 LEU A C 1
ATOM 850 O O . LEU A 1 119 ? 9.235 -1.550 -10.518 1.00 90.44 119 LEU A O 1
ATOM 854 N N . ASN A 1 120 ? 8.443 -0.897 -8.524 1.00 89.81 120 ASN A N 1
ATOM 855 C CA . ASN A 1 120 ? 9.690 -1.037 -7.771 1.00 89.81 120 ASN A CA 1
ATOM 856 C C . ASN A 1 120 ? 9.640 -2.162 -6.716 1.00 89.81 120 ASN A C 1
ATOM 858 O O . ASN A 1 120 ? 10.159 -1.993 -5.614 1.00 89.81 120 ASN A O 1
ATOM 862 N N . VAL A 1 121 ? 9.008 -3.295 -7.048 1.00 84.88 121 VAL A N 1
ATOM 863 C CA . VAL A 1 121 ? 8.862 -4.494 -6.192 1.00 84.88 121 VAL A CA 1
ATOM 864 C C . VAL A 1 121 ? 9.480 -5.719 -6.845 1.00 84.88 121 VAL A C 1
ATOM 866 O O . VAL A 1 121 ? 9.342 -5.858 -8.080 1.00 84.88 121 VAL A O 1
#

Sequence (121 aa):
GDAIYSTTPWDVAQNETDTGSGSAVFYTVCPRTSVLYAIALSWPGSLLQLSAPILSSYSTVTMLGVGGVPFTAKSQDGSVGRTRGSPEGSTGVAIDLAALGPADLPCQSAWAFALTNVLNV

InterPro domains:
  IPR031919 Alpha-L-fucosidase, C-terminal [PF16757] (14-116)

Organism: NCBI:txid3111310

Foldseek 3Di:
DVQPPQWAQAPQDQWDQFPQQRWIWGWTANPVARKIKIKTQADSPFKTKDFAWFAALPKFKDWPQQDRDTWFKAAPVRQGSPDDDRDGGHGIMMTGRNVDDPVRDRDGGMIMMIMHRTPRD

Radius of gyration: 13.22 Å; chains: 1; bounding box: 32×30×37 Å

pLDDT: mean 83.29, std 15.6, range [32.22, 97.81]